Protein AF-A0A924R717-F1 (afdb_monomer)

Secondary structure (DSSP, 8-state):
------------TT--------HHHHHHHHHHHHHS--------EEES-SS-SSSEEE-SS------SSSPPSS----SS-SSEEEEEEEGGGTEEEEEEESSSTTSGGG--TT-EEEEES-EE-STT-EEEEES-EE-STT-B-

Mean predicted aligned error: 11.97 Å

pLDDT: mean 83.43, std 21.27, range [34.22, 98.94]

Radius of gyration: 29.4 Å; Cα contacts (8 Å, |Δi|>4): 250; chains: 1; bounding box: 60×49×78 Å

Foldseek 3Di:
DDDDDDDDDDDDPDDDDDDDPDPVVVVVVVVVVVVPPPPVDDCADEDVDPDAPDNYHYPDDDDDDDDPDAADPDFDWFPDFFWDADFGCRHNQSETEGGTAHTRLVIPQQTARCEYEYEYHETQRAHCEYTYYYNYYNNHHVYYD

Structure (mmCIF, N/CA/C/O backbone):
data_AF-A0A924R717-F1
#
_entry.id   AF-A0A924R717-F1
#
loop_
_atom_site.group_PDB
_atom_site.id
_atom_site.type_symbol
_atom_site.label_atom_id
_atom_site.label_alt_id
_atom_site.label_comp_id
_atom_site.label_asym_id
_atom_site.label_entity_id
_atom_site.label_seq_id
_atom_site.pdbx_PDB_ins_code
_atom_site.Cartn_x
_atom_site.Cartn_y
_atom_site.Cartn_z
_atom_site.occupancy
_atom_site.B_iso_or_equiv
_atom_site.auth_seq_id
_atom_site.auth_comp_id
_atom_site.auth_asym_id
_atom_site.auth_atom_id
_atom_site.pdbx_PDB_model_num
ATOM 1 N N . MET A 1 1 ? -33.805 37.484 49.102 1.00 39.94 1 MET A N 1
ATOM 2 C CA . MET A 1 1 ? -32.946 36.294 48.910 1.00 39.94 1 MET A CA 1
ATOM 3 C C . MET A 1 1 ? -33.531 35.157 49.729 1.00 39.94 1 MET A C 1
ATOM 5 O O . MET A 1 1 ? -33.502 35.246 50.947 1.00 39.94 1 MET A O 1
ATOM 9 N N . SER A 1 2 ? -34.145 34.152 49.100 1.00 36.56 2 SER A N 1
ATOM 10 C CA . SER A 1 2 ? -34.676 32.984 49.816 1.00 36.56 2 SER A CA 1
ATOM 11 C C . SER A 1 2 ? -33.638 31.865 49.819 1.00 36.56 2 SER A C 1
ATOM 13 O O . SER A 1 2 ? -33.328 31.302 48.769 1.00 36.56 2 SER A O 1
ATOM 15 N N . THR A 1 3 ? -33.090 31.555 50.988 1.00 34.22 3 THR A N 1
ATOM 16 C CA . THR A 1 3 ? -32.149 30.448 51.183 1.00 34.22 3 THR A CA 1
ATOM 17 C C . THR A 1 3 ? -32.914 29.122 51.214 1.00 34.22 3 THR A C 1
ATOM 19 O O . THR A 1 3 ? -33.894 28.992 51.944 1.00 34.22 3 THR A O 1
ATOM 22 N N . ILE A 1 4 ? -32.478 28.132 50.429 1.00 43.66 4 ILE A N 1
ATOM 23 C CA . ILE A 1 4 ? -33.041 26.773 50.440 1.00 43.66 4 ILE A CA 1
ATOM 24 C C . ILE A 1 4 ? -32.231 25.933 51.431 1.00 43.66 4 ILE A C 1
ATOM 26 O O . ILE A 1 4 ? -31.060 25.646 51.191 1.00 43.66 4 ILE A O 1
ATOM 30 N N . SER A 1 5 ? -32.843 25.533 52.546 1.00 41.06 5 SER A N 1
ATOM 31 C CA . SER A 1 5 ? -32.216 24.646 53.531 1.00 41.06 5 SER A CA 1
ATOM 32 C C . SER A 1 5 ? -32.565 23.185 53.245 1.00 41.06 5 SER A C 1
ATOM 34 O O . SER A 1 5 ? -33.727 22.788 53.319 1.00 41.06 5 SER A O 1
ATOM 36 N N . LEU A 1 6 ? -31.550 22.367 52.951 1.00 40.88 6 LEU A N 1
ATOM 37 C CA . LEU A 1 6 ? -31.683 20.911 52.881 1.00 40.88 6 LEU A CA 1
ATOM 38 C C . LEU A 1 6 ? -31.595 20.307 54.286 1.00 40.88 6 LEU A C 1
ATOM 40 O O . LEU A 1 6 ? -30.587 20.456 54.973 1.00 40.88 6 LEU A O 1
ATOM 44 N N . LYS A 1 7 ? -32.641 19.585 54.699 1.00 42.19 7 LYS A N 1
ATOM 45 C CA . LYS A 1 7 ? -32.650 18.806 55.941 1.00 42.19 7 LYS A CA 1
ATOM 46 C C . LYS A 1 7 ? -32.372 17.343 55.602 1.00 42.19 7 LYS A C 1
ATOM 48 O O . LYS A 1 7 ? -33.229 16.659 55.049 1.00 42.19 7 LYS A O 1
ATOM 53 N N . ILE A 1 8 ? -31.159 16.885 55.900 1.00 48.78 8 ILE A N 1
ATOM 54 C CA . ILE A 1 8 ? -30.743 15.490 55.725 1.00 48.78 8 ILE A CA 1
ATOM 55 C C . ILE A 1 8 ? -30.876 14.819 57.092 1.00 48.78 8 ILE A C 1
ATOM 57 O O . ILE A 1 8 ? -30.171 15.173 58.033 1.00 48.78 8 ILE A O 1
ATOM 61 N N . SER A 1 9 ? -31.805 13.876 57.219 1.00 50.00 9 SER A N 1
ATOM 62 C CA . SER A 1 9 ? -31.871 12.998 58.390 1.00 50.00 9 SER A CA 1
ATOM 63 C C . SER A 1 9 ? -30.934 11.808 58.175 1.00 50.00 9 SER A C 1
ATOM 65 O O . SER A 1 9 ? -30.894 11.274 57.062 1.00 50.00 9 SER A O 1
ATOM 67 N N . PRO A 1 10 ? -30.183 11.368 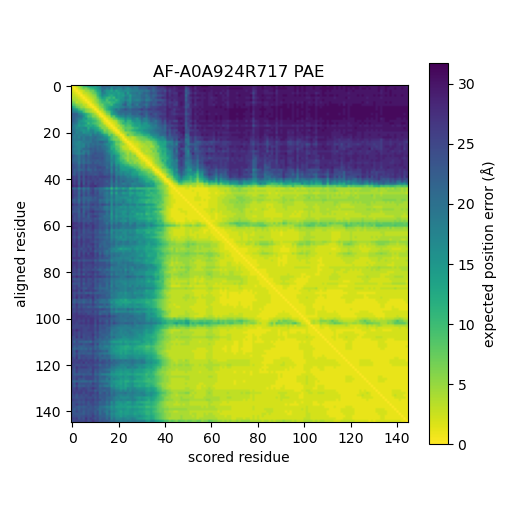59.197 1.00 51.72 10 PRO A N 1
ATOM 68 C CA . PRO A 1 10 ? -29.256 10.259 59.036 1.00 51.72 10 PRO A CA 1
ATOM 69 C C . PRO A 1 10 ? -30.058 8.974 58.833 1.00 51.72 10 PRO A C 1
ATOM 71 O O . PRO A 1 10 ? -30.890 8.627 59.672 1.00 51.72 10 PRO A O 1
ATOM 74 N N . MET A 1 11 ? -29.837 8.264 57.723 1.00 45.59 11 MET A N 1
ATOM 75 C CA . MET A 1 11 ? -30.462 6.958 57.534 1.00 45.59 11 MET A CA 1
ATOM 76 C C . MET A 1 11 ? -29.530 5.907 56.947 1.00 45.59 11 MET A C 1
ATOM 78 O O . MET A 1 11 ? -28.888 6.077 55.913 1.00 45.59 11 MET A O 1
ATOM 82 N N . ASN A 1 12 ? -29.545 4.800 57.682 1.00 44.84 12 ASN A N 1
ATOM 83 C CA . ASN A 1 12 ? -28.913 3.518 57.471 1.00 44.84 12 ASN A CA 1
ATOM 84 C C . ASN A 1 12 ? -29.247 2.952 56.079 1.00 44.84 12 ASN A C 1
ATOM 86 O O . ASN A 1 12 ? -30.382 3.034 55.598 1.00 44.84 12 ASN A O 1
ATOM 90 N N . VAL A 1 13 ? -28.226 2.399 55.434 1.00 48.12 13 VAL A N 1
ATOM 91 C CA . VAL A 1 13 ? -28.215 1.958 54.039 1.00 48.12 13 VAL A CA 1
ATOM 92 C C . VAL A 1 13 ? -29.248 0.848 53.842 1.00 48.12 13 VAL A C 1
ATOM 94 O O . VAL A 1 13 ? -28.955 -0.297 54.169 1.00 48.12 13 VAL A O 1
ATOM 97 N N . LYS A 1 14 ? -30.455 1.157 53.331 1.00 47.97 14 LYS A N 1
ATOM 98 C CA . LYS A 1 14 ? -31.276 0.164 52.594 1.00 47.97 14 LYS A CA 1
ATOM 99 C C . LYS A 1 14 ? -32.489 0.639 51.789 1.00 47.97 14 LYS A C 1
ATOM 101 O O . LYS A 1 14 ? -32.988 -0.173 51.020 1.00 47.97 14 LYS A O 1
ATOM 106 N N . LYS A 1 15 ? -32.963 1.889 51.841 1.00 46.03 15 LYS A N 1
ATOM 107 C CA . LYS A 1 15 ? -33.973 2.377 50.868 1.00 46.03 15 LYS A CA 1
ATOM 108 C C . LYS A 1 15 ? -33.808 3.868 50.583 1.00 46.03 15 LYS A C 1
ATOM 110 O O . LYS A 1 15 ? -34.133 4.697 51.425 1.00 46.03 15 LYS A O 1
ATOM 115 N N . PHE A 1 16 ? -33.362 4.197 49.372 1.00 41.81 16 PHE A N 1
ATOM 116 C CA . PHE A 1 16 ? -33.374 5.561 48.847 1.00 41.81 16 PHE A CA 1
ATOM 117 C C . PHE A 1 16 ? -34.760 5.822 48.233 1.00 41.81 16 PHE A C 1
ATOM 119 O O . PHE A 1 16 ? -35.065 5.342 47.145 1.00 41.81 16 PHE A O 1
ATOM 126 N N . LYS A 1 17 ? -35.656 6.504 48.959 1.00 46.66 17 LYS A N 1
ATOM 127 C CA . LYS A 1 17 ? -36.950 6.949 48.413 1.00 46.66 17 LYS A CA 1
ATOM 128 C C . LYS A 1 17 ? -36.809 8.384 47.911 1.00 46.66 17 LYS A C 1
ATOM 130 O O . LYS A 1 17 ? -36.802 9.316 48.708 1.00 46.66 17 LYS A O 1
ATOM 135 N N . ILE A 1 18 ? -36.735 8.560 46.593 1.00 48.72 18 ILE A N 1
ATOM 136 C CA . ILE A 1 18 ? -36.840 9.877 45.955 1.00 48.72 18 ILE A CA 1
ATOM 137 C C . ILE A 1 18 ? -38.325 10.238 45.903 1.00 48.72 18 ILE A C 1
ATOM 139 O O . ILE A 1 18 ? -39.104 9.612 45.187 1.00 48.72 18 ILE A O 1
ATOM 143 N N . LYS A 1 19 ? -38.741 11.225 46.699 1.00 48.16 19 LYS A N 1
ATOM 144 C CA . LYS A 1 19 ? -40.083 11.807 46.604 1.00 48.16 19 LYS A CA 1
ATOM 145 C C . LYS A 1 19 ? -40.068 12.807 45.447 1.00 48.16 19 LYS A C 1
ATOM 147 O O . LYS A 1 19 ? -39.340 13.792 45.500 1.00 48.16 19 LYS A O 1
ATOM 152 N N . ILE A 1 20 ? -40.833 12.531 44.394 1.00 51.62 20 ILE A N 1
ATOM 153 C CA . ILE A 1 20 ? -40.967 13.410 43.226 1.00 51.62 20 ILE A CA 1
ATOM 154 C C . ILE A 1 20 ? -41.918 14.546 43.608 1.00 51.62 20 ILE A C 1
ATOM 156 O O . ILE A 1 20 ? -43.083 14.295 43.904 1.00 51.62 20 ILE A O 1
ATOM 160 N N . ILE A 1 21 ? -41.418 15.784 43.639 1.00 58.50 21 ILE A N 1
ATOM 161 C CA . ILE A 1 21 ? -42.194 16.962 44.074 1.00 58.50 21 ILE A CA 1
ATOM 162 C C . ILE A 1 21 ? -42.643 17.805 42.862 1.00 58.50 21 ILE A C 1
ATOM 164 O O . ILE A 1 21 ? -43.524 18.647 42.994 1.00 58.50 21 ILE A O 1
ATOM 168 N N . ASN A 1 22 ? -42.083 17.583 41.660 1.00 53.28 22 ASN A N 1
ATOM 169 C CA . ASN A 1 22 ? -42.423 18.382 40.478 1.00 53.28 22 ASN A CA 1
ATOM 170 C C . ASN A 1 22 ? -42.109 17.662 39.145 1.00 53.28 22 ASN A C 1
ATOM 172 O O . ASN A 1 22 ? -40.958 17.314 38.880 1.00 53.28 22 ASN A O 1
ATOM 176 N N . MET A 1 23 ? -43.114 17.480 38.278 1.00 56.88 23 MET A N 1
ATOM 177 C CA . MET A 1 23 ? -42.963 16.857 36.947 1.00 56.88 23 MET A CA 1
ATOM 178 C C . MET A 1 23 ? -42.124 17.695 35.965 1.00 56.88 23 MET A C 1
ATOM 180 O O . MET A 1 23 ? -41.529 17.132 35.044 1.00 56.88 23 MET A O 1
ATOM 184 N N . ASN A 1 24 ? -42.008 19.012 36.171 1.00 57.50 24 ASN A N 1
ATOM 185 C CA . ASN A 1 24 ? -41.157 19.871 35.338 1.00 57.50 24 ASN A CA 1
ATOM 186 C C . ASN A 1 24 ? -39.663 19.645 35.602 1.00 57.50 24 ASN A C 1
ATOM 188 O O . ASN A 1 24 ? -38.850 19.798 34.692 1.00 57.50 24 ASN A O 1
ATOM 192 N N . LEU A 1 25 ? -39.308 19.197 36.810 1.00 56.62 25 LEU A N 1
ATOM 193 C CA . LEU A 1 25 ? -37.929 18.884 37.175 1.00 56.62 25 LEU A CA 1
ATOM 194 C C . LEU A 1 25 ? -37.449 17.590 36.499 1.00 56.62 25 LEU A C 1
ATOM 196 O O . LEU A 1 25 ? -36.297 17.507 36.101 1.00 56.62 25 LEU A O 1
ATOM 200 N N . ILE A 1 26 ? -38.340 16.612 36.284 1.00 57.81 26 ILE A N 1
ATOM 201 C CA . ILE A 1 26 ? -38.024 15.380 35.538 1.00 57.81 26 ILE A CA 1
ATOM 202 C C . ILE A 1 26 ? -37.775 15.700 34.064 1.00 57.81 26 ILE A C 1
ATOM 204 O O . ILE A 1 26 ? -36.790 15.233 33.507 1.00 57.81 26 ILE A O 1
ATOM 208 N N . LYS A 1 27 ? -38.605 16.550 33.444 1.00 54.62 27 LYS A N 1
ATOM 209 C CA . LYS A 1 27 ? -38.380 16.986 32.057 1.00 54.62 27 LYS A CA 1
ATOM 210 C C . LYS A 1 27 ? -37.074 17.770 31.911 1.00 54.62 27 LYS A C 1
ATOM 212 O O . LYS A 1 27 ? -36.350 17.535 30.951 1.00 54.62 27 LYS A O 1
ATOM 217 N N . GLN A 1 28 ? -36.738 18.633 32.874 1.00 57.78 28 GLN A N 1
ATOM 218 C CA . GLN A 1 28 ? -35.450 19.335 32.899 1.00 57.78 28 GLN A CA 1
ATOM 219 C C . GLN A 1 28 ? -34.268 18.387 33.143 1.00 57.78 28 GLN A C 1
ATOM 221 O O . GLN A 1 28 ? -33.271 18.503 32.443 1.00 57.78 28 GLN A O 1
ATOM 226 N N . CYS A 1 29 ? -34.371 17.414 34.054 1.00 51.19 29 CYS A N 1
ATOM 227 C CA . CYS A 1 29 ? -33.316 16.425 34.295 1.00 51.19 29 CYS A CA 1
ATOM 228 C C . CYS A 1 29 ? -33.118 15.470 33.111 1.00 51.19 29 CYS A C 1
ATOM 230 O O . CYS A 1 29 ? -31.978 15.180 32.773 1.00 51.19 29 CYS A O 1
ATOM 232 N N . SER A 1 30 ? -34.186 15.010 32.450 1.00 58.38 30 SER A N 1
ATOM 233 C CA . SER A 1 30 ? -34.096 14.168 31.248 1.00 58.38 30 SER A CA 1
ATOM 234 C C . SER A 1 30 ? -33.518 14.933 30.054 1.00 58.38 30 SER A C 1
ATOM 236 O O . SER A 1 30 ? -32.699 14.384 29.325 1.00 58.38 30 SER A O 1
ATOM 238 N N . LEU A 1 31 ? -33.879 16.211 29.887 1.00 50.53 31 LEU A N 1
ATOM 239 C CA . LEU A 1 31 ? -33.324 17.080 28.847 1.00 50.53 31 LEU A CA 1
ATOM 240 C C . LEU A 1 31 ? -31.849 17.433 29.121 1.00 50.53 31 LEU A C 1
ATOM 242 O O . LEU A 1 31 ? -31.048 17.483 28.193 1.00 50.53 31 LEU A O 1
ATOM 246 N N . LEU A 1 32 ? -31.469 17.597 30.392 1.00 52.75 32 LEU A N 1
ATOM 247 C CA . LEU A 1 32 ? -30.085 17.826 30.820 1.00 52.75 32 LEU A CA 1
ATOM 248 C C . LEU A 1 32 ? -29.213 16.563 30.677 1.00 52.75 32 LEU A C 1
ATOM 250 O O . LEU A 1 32 ? -28.046 16.680 30.318 1.00 52.75 32 LEU A O 1
ATOM 254 N N . LEU A 1 33 ? -29.777 15.363 30.884 1.00 53.31 33 LEU A N 1
ATOM 255 C CA . LEU A 1 33 ? -29.088 14.080 30.674 1.00 53.31 33 LEU A CA 1
ATOM 256 C C . LEU A 1 33 ? -28.816 13.805 29.183 1.00 53.31 33 LEU A C 1
ATOM 258 O O . LEU A 1 33 ? -27.760 13.283 28.845 1.00 53.31 33 LEU A O 1
ATOM 262 N N . LEU A 1 34 ? -29.738 14.209 28.299 1.00 53.19 34 LEU A N 1
ATOM 263 C CA . LEU A 1 34 ? -29.588 14.134 26.837 1.00 53.19 34 LEU A CA 1
ATOM 264 C C . LEU A 1 34 ? -28.526 15.107 26.288 1.00 53.19 34 LEU A C 1
ATOM 266 O O . LEU A 1 34 ? -27.914 14.818 25.264 1.00 53.19 34 LEU A O 1
ATOM 270 N N . PHE A 1 35 ? -28.270 16.229 26.973 1.00 51.22 35 PHE A N 1
ATOM 271 C CA . PHE A 1 35 ? -27.223 17.195 26.605 1.00 51.22 35 PHE A CA 1
ATOM 272 C C . PHE A 1 35 ? -25.829 16.847 27.164 1.00 51.22 35 PHE A C 1
ATOM 274 O O . PHE A 1 35 ? -24.830 17.327 26.630 1.00 51.22 35 PHE A O 1
ATOM 281 N N . PHE A 1 36 ? -25.732 16.014 28.209 1.00 50.97 36 PHE A N 1
ATOM 282 C CA . PHE A 1 36 ? -24.463 15.719 28.896 1.00 50.97 36 PHE A CA 1
ATOM 283 C C . PHE A 1 36 ? -23.664 14.538 28.328 1.00 50.97 36 PHE A C 1
ATOM 285 O O . PHE A 1 36 ? -22.552 14.278 28.785 1.00 50.97 36 PHE A O 1
ATOM 292 N N . THR A 1 37 ? -24.177 13.832 27.321 1.00 52.22 37 THR A N 1
ATOM 293 C CA . THR A 1 37 ? -23.468 12.702 26.702 1.00 52.22 37 THR A CA 1
ATOM 294 C C . THR A 1 37 ? -23.275 12.893 25.205 1.00 52.22 37 THR A C 1
ATOM 296 O O . THR A 1 37 ? -23.523 11.983 24.421 1.00 52.22 37 THR A O 1
ATOM 299 N N . VAL A 1 38 ? -22.783 14.057 24.784 1.00 56.16 38 VAL A N 1
ATOM 300 C CA . VAL A 1 38 ? -22.069 14.137 23.502 1.00 56.16 38 VAL A CA 1
ATOM 301 C C . VAL A 1 38 ? -20.605 13.828 23.795 1.00 56.16 38 VAL A C 1
ATOM 303 O O . VAL A 1 38 ? -19.745 14.705 23.815 1.00 56.16 38 VAL A O 1
ATOM 306 N N . VAL A 1 39 ? -20.314 12.561 24.102 1.00 59.56 39 VAL A N 1
ATOM 307 C CA . VAL A 1 39 ? -18.928 12.097 24.034 1.00 59.56 39 VAL A CA 1
ATOM 308 C C . VAL A 1 39 ? -18.548 12.220 22.566 1.00 59.56 39 VAL A C 1
ATOM 310 O O . VAL A 1 39 ? -19.181 11.603 21.710 1.00 59.56 39 VAL A O 1
ATOM 313 N N . SER A 1 40 ? -17.550 13.051 22.268 1.00 61.38 40 SER A N 1
ATOM 314 C CA . SER A 1 40 ? -16.917 13.092 20.951 1.00 61.38 40 SER A CA 1
ATOM 315 C C . SER A 1 40 ? -16.215 11.754 20.728 1.00 61.38 40 SER A C 1
ATOM 317 O O . SER A 1 40 ? -15.022 11.591 20.984 1.00 61.38 40 SER A O 1
ATOM 319 N N . ALA A 1 41 ? -16.987 10.742 20.342 1.00 63.00 41 ALA A N 1
ATOM 320 C CA . ALA A 1 41 ? -16.451 9.484 19.886 1.00 63.00 41 ALA A CA 1
ATOM 321 C C . ALA A 1 41 ? -15.799 9.780 18.536 1.00 63.00 41 ALA A C 1
ATOM 323 O O . ALA A 1 41 ? -16.479 10.074 17.551 1.00 63.00 41 ALA A O 1
ATOM 324 N N . LYS A 1 42 ? -14.463 9.746 18.479 1.00 70.69 42 LYS A N 1
ATOM 325 C CA . LYS A 1 42 ? -13.787 9.651 17.184 1.00 70.69 42 LYS A CA 1
ATOM 326 C C . LYS A 1 42 ? -14.375 8.428 16.480 1.00 70.69 42 LYS A C 1
ATOM 328 O O . LYS A 1 42 ? -14.466 7.371 17.096 1.00 70.69 42 LYS A O 1
ATOM 333 N N . ALA A 1 43 ? -14.773 8.559 15.216 1.00 82.31 43 ALA A N 1
ATOM 334 C CA . ALA A 1 43 ? -15.196 7.401 14.437 1.00 82.31 43 ALA A CA 1
ATOM 335 C C . ALA A 1 43 ? -14.031 6.393 14.391 1.00 82.31 43 ALA A C 1
ATOM 337 O O . ALA A 1 43 ? -12.976 6.674 13.815 1.00 82.31 43 ALA A O 1
ATOM 338 N N . GLN A 1 44 ? -14.201 5.259 15.068 1.00 92.44 44 GLN A N 1
ATOM 339 C CA . GLN A 1 44 ? -13.248 4.156 15.125 1.00 92.44 44 GLN A CA 1
ATOM 340 C C . GLN A 1 44 ? -13.982 2.864 14.773 1.00 92.44 44 GLN A C 1
ATOM 342 O O . GLN A 1 44 ? -15.132 2.669 15.158 1.00 92.44 44 GLN A O 1
ATOM 347 N N . VAL A 1 45 ? -13.302 1.982 14.050 1.00 94.19 45 VAL A N 1
ATOM 348 C CA . VAL A 1 45 ? -13.785 0.660 13.662 1.00 94.19 45 VAL A CA 1
ATOM 349 C C . VAL A 1 45 ? -12.930 -0.375 14.382 1.00 94.19 45 VAL A C 1
ATOM 351 O O . VAL A 1 45 ? -11.741 -0.523 14.095 1.00 94.19 45 VAL A O 1
ATOM 354 N N . GLY A 1 46 ? -13.538 -1.066 15.342 1.00 94.69 46 GLY A N 1
ATOM 355 C CA . GLY A 1 46 ? -12.995 -2.281 15.939 1.00 94.69 46 GLY A CA 1
ATOM 356 C C . GLY A 1 46 ? -13.580 -3.505 15.248 1.00 94.69 46 GLY A C 1
ATOM 357 O O . GLY A 1 46 ? -14.798 -3.606 15.128 1.00 94.69 46 GLY A O 1
ATOM 358 N N . ILE A 1 47 ? -12.735 -4.434 14.809 1.00 96.00 47 ILE A N 1
ATOM 359 C CA . ILE A 1 47 ? -13.150 -5.762 14.343 1.00 96.00 47 ILE A CA 1
ATOM 360 C C . ILE A 1 47 ? -12.575 -6.771 15.337 1.00 96.00 47 ILE A C 1
ATOM 362 O O . ILE A 1 47 ? -11.360 -6.859 15.500 1.00 96.00 47 ILE A O 1
ATOM 366 N N . GLY A 1 48 ? -13.456 -7.464 16.059 1.00 95.81 48 GLY A N 1
ATOM 367 C CA . GLY A 1 48 ? -13.077 -8.349 17.167 1.00 95.81 48 GLY A CA 1
ATOM 368 C C . GLY A 1 48 ? -12.882 -7.649 18.521 1.00 95.81 48 GLY A C 1
ATOM 369 O O . GLY A 1 48 ? -12.654 -8.326 19.511 1.00 95.81 48 GLY A O 1
ATOM 370 N N . THR A 1 49 ? -13.012 -6.317 18.612 1.00 95.56 49 THR A N 1
ATOM 371 C CA . THR A 1 49 ? -12.840 -5.553 19.867 1.00 95.56 49 THR A CA 1
ATOM 372 C C . THR A 1 49 ? -13.822 -4.386 19.995 1.00 95.56 49 THR A C 1
ATOM 374 O O . THR A 1 49 ? -14.198 -3.771 18.998 1.00 95.56 49 THR A O 1
ATOM 377 N N . THR A 1 50 ? -14.207 -4.046 21.230 1.00 93.69 50 THR A N 1
ATOM 378 C CA . THR A 1 50 ? -15.020 -2.862 21.571 1.00 93.69 50 THR A CA 1
ATOM 379 C C . THR A 1 50 ? -14.186 -1.666 22.036 1.00 93.69 50 THR A C 1
ATOM 381 O O . THR A 1 50 ? -14.730 -0.579 22.224 1.00 93.69 50 THR A O 1
ATOM 384 N N . THR A 1 51 ? -12.868 -1.829 22.184 1.00 93.56 51 THR A N 1
ATOM 385 C CA . THR A 1 51 ? -11.925 -0.781 22.613 1.00 93.56 51 THR A CA 1
ATOM 386 C C . THR A 1 51 ? 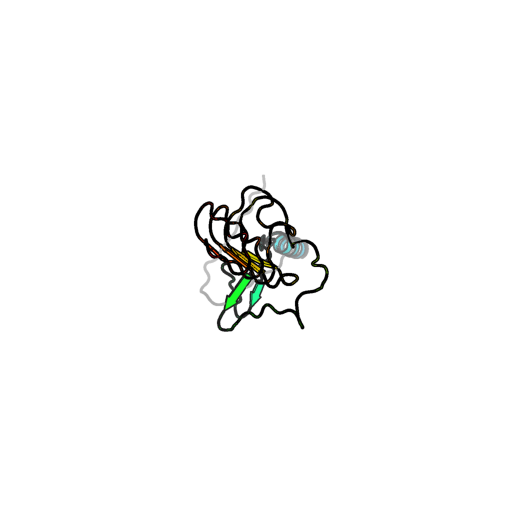-10.811 -0.567 21.572 1.00 93.56 51 THR A C 1
ATOM 388 O O . THR A 1 51 ? -9.653 -0.932 21.790 1.00 93.56 51 THR A O 1
ATOM 391 N N . PRO A 1 52 ? -11.111 0.018 20.393 1.00 95.75 52 PRO A N 1
ATOM 392 C CA . PRO A 1 52 ? -10.115 0.226 19.342 1.00 95.75 52 PRO A CA 1
ATOM 393 C C . PRO A 1 52 ? -8.990 1.181 19.775 1.00 95.75 52 PRO A C 1
ATOM 395 O O . PRO A 1 52 ? -9.255 2.294 20.228 1.00 95.75 52 PRO A O 1
ATOM 398 N N . LEU A 1 53 ? -7.727 0.795 19.558 1.00 94.88 53 LEU A N 1
ATOM 399 C CA . LEU A 1 53 ? -6.552 1.632 19.866 1.00 94.88 53 LEU A CA 1
ATOM 400 C C . LEU A 1 53 ? -6.169 2.588 18.720 1.00 94.88 53 LEU A C 1
ATOM 402 O O . LEU A 1 53 ? -5.354 3.490 18.892 1.00 94.88 53 LEU A O 1
ATOM 406 N N . ALA A 1 54 ? -6.767 2.405 17.544 1.00 94.38 54 ALA A N 1
ATOM 407 C CA . ALA A 1 54 ? -6.578 3.231 16.356 1.00 94.38 54 ALA A CA 1
ATOM 408 C C . ALA A 1 54 ? -7.923 3.441 15.642 1.00 94.38 54 ALA A C 1
ATOM 410 O O . ALA A 1 54 ? -8.960 2.951 16.095 1.00 94.38 54 ALA A O 1
ATOM 411 N N . ARG A 1 55 ? -7.935 4.189 14.528 1.00 93.62 55 ARG A N 1
ATOM 412 C CA . ARG A 1 55 ? -9.161 4.363 13.721 1.00 93.62 55 ARG A CA 1
ATOM 413 C C . ARG A 1 55 ? -9.667 3.047 13.137 1.00 93.62 55 ARG A C 1
ATOM 415 O O . ARG A 1 55 ? -10.871 2.873 13.039 1.00 93.62 55 ARG A O 1
ATOM 422 N N . LEU A 1 56 ? -8.760 2.142 12.791 1.00 94.69 56 LEU A N 1
ATOM 423 C CA . LEU A 1 56 ? -9.055 0.757 12.452 1.00 94.69 56 LEU A CA 1
ATOM 424 C C . LEU A 1 56 ? -8.222 -0.122 13.385 1.00 94.69 56 LEU A C 1
ATOM 426 O O . LEU A 1 56 ? -7.003 0.031 13.422 1.00 94.69 56 LEU A O 1
ATOM 430 N N . HIS A 1 57 ? -8.866 -1.003 14.145 1.00 96.06 57 HIS A N 1
ATOM 431 C CA . HIS A 1 57 ? -8.203 -1.986 15.001 1.00 96.06 57 HIS A CA 1
ATOM 432 C C . HIS A 1 57 ? -8.840 -3.354 14.758 1.00 96.06 57 HIS A C 1
ATOM 434 O O . HIS A 1 57 ? -10.030 -3.529 15.008 1.00 96.06 57 HIS A O 1
ATOM 440 N N . VAL A 1 58 ? -8.060 -4.307 14.253 1.00 96.88 58 VAL A N 1
ATOM 441 C CA . VAL A 1 58 ? -8.492 -5.691 14.020 1.00 96.88 58 VAL A CA 1
ATOM 442 C C . VAL A 1 58 ? -7.687 -6.585 14.951 1.00 96.88 58 VAL A C 1
ATOM 444 O O . VAL A 1 58 ? -6.463 -6.463 14.971 1.00 96.88 58 VAL A O 1
ATOM 447 N N . ILE A 1 59 ? -8.355 -7.442 15.723 1.00 96.94 59 ILE A N 1
ATOM 448 C CA . ILE A 1 59 ? -7.697 -8.413 16.607 1.00 96.94 59 ILE A CA 1
ATOM 449 C C . ILE A 1 59 ? -8.122 -9.842 16.269 1.00 96.94 59 ILE A C 1
ATOM 451 O O . ILE A 1 59 ? -9.179 -10.054 15.676 1.00 96.94 59 ILE A O 1
ATOM 455 N N . ASP A 1 60 ? -7.279 -10.801 16.649 1.00 93.88 60 ASP A N 1
ATOM 456 C CA . ASP A 1 60 ? -7.555 -12.243 16.644 1.00 93.88 60 ASP A CA 1
ATOM 457 C C . ASP A 1 60 ? -8.032 -12.830 15.297 1.00 93.88 60 ASP A C 1
ATOM 459 O O . ASP A 1 60 ? -8.731 -13.842 15.251 1.00 93.88 60 ASP A O 1
ATOM 463 N N . SER A 1 61 ? -7.641 -12.214 14.173 1.00 94.44 61 SER A N 1
ATOM 464 C CA . SER A 1 61 ? -7.856 -12.741 12.818 1.00 94.44 61 SER A CA 1
ATOM 465 C C . SER A 1 61 ? -6.951 -12.063 11.775 1.00 94.44 61 SER A C 1
ATOM 467 O O . SER A 1 61 ? -6.185 -11.152 12.090 1.00 94.44 61 SER A O 1
ATOM 469 N N . SER A 1 62 ? -7.027 -12.506 10.517 1.00 94.94 62 SER A N 1
ATOM 470 C CA . SER A 1 62 ? -6.313 -11.910 9.377 1.00 94.94 62 SER A CA 1
ATOM 471 C C . SER A 1 62 ? -7.130 -10.805 8.695 1.00 94.94 62 SER A C 1
ATOM 473 O O . SER A 1 62 ? -8.358 -10.833 8.695 1.00 94.94 62 SER A O 1
ATOM 475 N N . VAL A 1 63 ? -6.446 -9.856 8.046 1.00 95.75 63 VAL A N 1
ATOM 476 C CA . VAL A 1 63 ? -7.068 -8.864 7.153 1.00 95.75 63 VAL A CA 1
ATOM 477 C C . VAL A 1 63 ? -6.700 -9.199 5.710 1.00 95.75 63 VAL A C 1
ATOM 479 O O . VAL A 1 63 ? -5.517 -9.277 5.384 1.00 95.75 63 VAL A O 1
ATOM 482 N N . LEU A 1 64 ? -7.703 -9.382 4.848 1.00 95.50 64 LEU A N 1
ATOM 483 C CA . LEU A 1 64 ? -7.513 -9.647 3.421 1.00 95.50 64 LEU A CA 1
ATOM 484 C C . LEU A 1 64 ? -7.803 -8.388 2.595 1.00 95.50 64 LEU A C 1
ATOM 486 O O . LEU A 1 64 ? -8.921 -7.877 2.606 1.00 95.50 64 LEU A O 1
ATOM 490 N N . PHE A 1 65 ? -6.813 -7.941 1.824 1.00 95.19 65 PHE A N 1
ATOM 491 C CA . PHE A 1 65 ? -6.981 -6.960 0.752 1.00 95.19 65 PHE A CA 1
ATOM 492 C C . PHE A 1 65 ? -6.845 -7.699 -0.578 1.00 95.19 65 PHE A C 1
ATOM 494 O O . PHE A 1 65 ? -5.815 -8.322 -0.822 1.00 95.19 65 PHE A O 1
ATOM 501 N N . SER A 1 66 ? -7.879 -7.680 -1.421 1.00 96.50 66 SER A N 1
ATOM 502 C CA . SER A 1 66 ? -7.894 -8.471 -2.657 1.00 96.50 66 SER A CA 1
ATOM 503 C C . SER A 1 66 ? -8.486 -7.703 -3.834 1.00 96.50 66 SER A C 1
ATOM 505 O O . SER A 1 66 ? -9.297 -6.794 -3.660 1.00 96.50 66 SER A O 1
ATOM 507 N N . ALA A 1 67 ? -8.044 -8.088 -5.028 1.00 96.56 67 ALA A N 1
ATOM 508 C CA . ALA A 1 67 ? -8.629 -7.744 -6.314 1.00 96.56 67 ALA A CA 1
ATOM 509 C C . ALA A 1 67 ? -8.708 -9.033 -7.142 1.00 96.56 67 ALA A C 1
ATOM 511 O O . ALA A 1 67 ? -7.898 -9.943 -6.957 1.00 96.56 67 ALA A O 1
ATOM 512 N N . THR A 1 68 ? -9.713 -9.147 -8.003 1.00 95.81 68 THR A N 1
ATOM 513 C CA . THR A 1 68 ? -9.933 -10.342 -8.825 1.00 95.81 68 THR A CA 1
ATOM 514 C C . THR A 1 68 ? -9.173 -10.241 -10.144 1.00 95.81 68 THR A C 1
ATOM 516 O O . THR A 1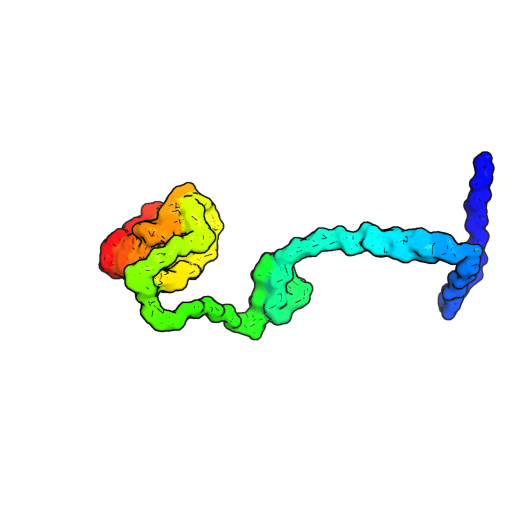 68 ? -9.334 -9.246 -10.845 1.00 95.81 68 THR A O 1
ATOM 519 N N . GLY A 1 69 ? -8.453 -11.295 -10.532 1.00 95.94 69 GLY A N 1
ATOM 520 C CA . GLY A 1 69 ? -7.755 -11.357 -11.821 1.00 95.94 69 GLY A CA 1
ATOM 521 C C . GLY A 1 69 ? -6.397 -10.648 -11.838 1.00 95.94 69 GLY A C 1
ATOM 522 O O . GLY A 1 69 ? -5.824 -10.359 -10.789 1.00 95.94 69 GLY A O 1
ATOM 523 N N . ASP A 1 70 ? -5.877 -10.438 -13.048 1.00 96.69 70 ASP A N 1
ATOM 524 C CA . ASP A 1 70 ? -4.652 -9.670 -13.313 1.00 96.69 70 ASP A CA 1
ATOM 525 C C . ASP A 1 70 ? -4.932 -8.154 -13.210 1.00 96.69 70 ASP A C 1
ATOM 527 O O . ASP A 1 70 ? -6.089 -7.721 -13.170 1.00 96.69 70 ASP A O 1
ATOM 531 N N . ILE A 1 71 ? -3.881 -7.336 -13.178 1.00 97.69 71 ILE A N 1
ATOM 532 C CA . ILE A 1 71 ? -3.995 -5.878 -13.218 1.00 97.69 71 ILE A CA 1
ATOM 533 C C . ILE A 1 71 ? -4.712 -5.415 -14.504 1.00 97.69 71 ILE A C 1
ATOM 535 O O . ILE A 1 71 ? -4.536 -6.012 -15.571 1.00 97.69 71 ILE A O 1
ATOM 539 N N . PRO A 1 72 ? -5.528 -4.346 -14.450 1.00 97.19 72 PRO A N 1
ATOM 540 C CA . PRO A 1 72 ? -6.181 -3.806 -15.636 1.00 97.19 72 PRO A CA 1
ATOM 541 C C . PRO A 1 72 ? -5.160 -3.257 -16.642 1.00 97.19 72 PRO A C 1
ATOM 543 O O . PRO A 1 72 ? -4.144 -2.678 -16.263 1.00 97.19 72 PRO A O 1
ATOM 546 N N . ALA A 1 73 ? -5.481 -3.338 -17.939 1.00 94.94 73 ALA A N 1
ATOM 547 C CA . ALA A 1 73 ? -4.657 -2.752 -19.007 1.00 94.94 73 ALA A CA 1
ATOM 548 C C . ALA A 1 73 ? -4.421 -1.241 -18.813 1.00 94.94 73 ALA A C 1
ATOM 550 O O . ALA A 1 73 ? -3.358 -0.718 -19.145 1.00 94.94 73 ALA A O 1
ATOM 551 N N . THR A 1 74 ? -5.409 -0.554 -18.233 1.00 96.38 74 THR A N 1
ATOM 552 C CA . THR A 1 74 ? -5.319 0.855 -17.852 1.00 96.38 74 THR A CA 1
ATOM 553 C C . THR A 1 74 ? -5.623 0.990 -16.368 1.00 96.38 74 THR A C 1
ATOM 555 O O . THR A 1 74 ? -6.778 0.911 -15.961 1.00 96.38 74 THR A O 1
ATOM 558 N N . ALA A 1 75 ? -4.592 1.234 -15.561 1.00 97.62 75 ALA A N 1
ATOM 559 C CA . ALA A 1 75 ? -4.765 1.506 -14.137 1.00 97.62 75 ALA A CA 1
ATOM 560 C C . ALA A 1 75 ? -5.470 2.855 -13.897 1.00 97.62 75 ALA A C 1
ATOM 562 O O . ALA A 1 75 ? -5.104 3.860 -14.521 1.00 97.62 75 ALA A O 1
ATOM 563 N N . GLY A 1 76 ? -6.427 2.893 -12.967 1.00 97.25 76 GLY A N 1
ATOM 564 C CA . GLY A 1 76 ? -7.037 4.116 -12.442 1.00 97.25 76 GLY A CA 1
ATOM 565 C C . GLY A 1 76 ? -6.068 4.918 -11.573 1.00 97.25 76 GLY A C 1
ATOM 566 O O . GLY A 1 76 ? -4.924 4.523 -11.394 1.00 97.25 76 GLY A O 1
ATOM 567 N N . ASN A 1 77 ? -6.477 6.064 -11.034 1.00 97.19 77 ASN A N 1
ATOM 568 C CA . ASN A 1 77 ? -5.602 6.861 -10.164 1.00 97.19 77 ASN A CA 1
ATOM 569 C C . ASN A 1 77 ? -5.370 6.184 -8.804 1.00 97.19 77 ASN A C 1
ATOM 571 O O . ASN A 1 77 ? -6.168 5.364 -8.351 1.00 97.19 77 ASN A O 1
ATOM 575 N N . THR A 1 78 ? -4.286 6.557 -8.124 1.00 96.31 78 THR A N 1
ATOM 576 C CA . THR A 1 78 ? -4.063 6.148 -6.735 1.00 96.31 78 THR A CA 1
ATOM 577 C C . THR A 1 78 ? -5.130 6.751 -5.809 1.00 96.31 78 THR A C 1
ATOM 579 O O . THR A 1 78 ? -5.630 7.843 -6.085 1.00 96.31 78 THR A O 1
ATOM 582 N N . PRO A 1 79 ? -5.470 6.096 -4.677 1.00 94.12 79 PRO A N 1
ATOM 583 C CA . PRO A 1 79 ? -6.433 6.628 -3.704 1.00 94.12 79 PRO A CA 1
ATOM 584 C C . PRO A 1 79 ? -6.107 8.030 -3.162 1.00 94.12 79 PRO A C 1
ATOM 586 O O . PRO A 1 79 ? -6.997 8.742 -2.703 1.00 94.12 79 PRO A O 1
ATOM 589 N N . ILE A 1 80 ? -4.829 8.412 -3.177 1.00 95.88 80 ILE A N 1
ATOM 590 C CA . ILE A 1 80 ? -4.335 9.746 -2.835 1.00 95.88 80 ILE A CA 1
ATOM 591 C C . ILE A 1 80 ? -3.106 10.055 -3.699 1.00 95.88 80 ILE A C 1
ATOM 593 O O . ILE A 1 80 ? -2.316 9.150 -3.987 1.00 95.88 80 ILE A O 1
ATOM 597 N N . SER A 1 81 ? -2.944 11.322 -4.080 1.00 95.31 81 SER A N 1
ATOM 598 C CA . SER A 1 81 ? -1.791 11.828 -4.835 1.00 95.31 81 SER A CA 1
ATOM 599 C C . SER A 1 81 ? -1.014 12.883 -4.043 1.00 95.31 81 SER A C 1
ATOM 601 O O . SER A 1 81 ? -1.521 13.437 -3.064 1.00 95.31 81 SER A O 1
ATOM 603 N N . GLY A 1 82 ? 0.216 13.169 -4.469 1.00 96.44 82 GLY A N 1
ATOM 604 C CA . GLY A 1 82 ? 1.091 14.170 -3.858 1.00 96.44 82 GLY A CA 1
ATOM 605 C C . GLY A 1 82 ? 1.778 13.699 -2.573 1.00 96.44 82 GLY A C 1
ATOM 606 O O . GLY A 1 82 ? 1.822 12.505 -2.266 1.00 96.44 82 GLY A O 1
ATOM 607 N N . GLY A 1 83 ? 2.343 14.645 -1.817 1.00 96.25 83 GLY A N 1
ATOM 608 C CA . GLY A 1 83 ? 3.182 14.378 -0.644 1.00 96.25 83 GLY A CA 1
ATOM 609 C C . GLY A 1 83 ? 2.420 13.876 0.586 1.00 96.25 83 GLY A C 1
ATOM 610 O O . GLY A 1 83 ? 1.220 14.104 0.744 1.00 96.25 83 GLY A O 1
ATOM 611 N N . GLY A 1 84 ? 3.106 13.169 1.484 1.00 97.25 84 GLY A N 1
ATOM 612 C CA . GLY A 1 84 ? 2.549 12.736 2.764 1.00 97.25 84 GLY A CA 1
ATOM 613 C C . GLY A 1 84 ? 2.917 11.319 3.185 1.00 97.25 84 GLY A C 1
ATOM 614 O O . GLY A 1 84 ? 3.540 10.551 2.456 1.00 97.25 84 GLY A O 1
ATOM 615 N N . ARG A 1 85 ? 2.502 10.977 4.410 1.00 97.38 85 ARG A N 1
ATOM 616 C CA . ARG A 1 85 ? 2.665 9.636 4.981 1.00 97.38 85 ARG A CA 1
ATOM 617 C C . ARG A 1 85 ? 1.495 8.761 4.564 1.00 97.38 85 ARG A C 1
ATOM 619 O O . ARG A 1 85 ? 0.351 9.198 4.702 1.00 97.38 85 ARG A O 1
ATOM 626 N N . ARG A 1 86 ? 1.750 7.536 4.115 1.00 96.44 86 ARG A N 1
ATOM 627 C CA . ARG A 1 86 ? 0.689 6.566 3.819 1.00 96.44 86 ARG A CA 1
ATOM 628 C C . ARG A 1 86 ? 1.179 5.124 3.856 1.00 96.44 86 ARG A C 1
ATOM 630 O O . ARG A 1 86 ? 2.343 4.844 3.593 1.00 96.44 86 ARG A O 1
ATOM 637 N N . MET A 1 87 ? 0.242 4.235 4.161 1.00 97.00 87 MET A N 1
ATOM 638 C CA . MET A 1 87 ? 0.254 2.831 3.764 1.00 97.00 87 MET A CA 1
ATOM 639 C C . MET A 1 87 ? -0.814 2.694 2.680 1.00 97.00 87 MET A C 1
ATOM 641 O O . MET A 1 87 ? -1.939 3.151 2.880 1.00 97.00 87 MET A O 1
ATOM 645 N N . MET A 1 88 ? -0.469 2.121 1.533 1.00 96.25 88 MET A N 1
ATOM 646 C CA . MET A 1 88 ? -1.356 2.026 0.380 1.00 96.25 88 MET A CA 1
ATOM 647 C C . MET A 1 88 ? -1.090 0.727 -0.382 1.00 96.25 88 MET A C 1
ATOM 649 O O . MET A 1 88 ? 0.010 0.499 -0.882 1.00 96.25 88 MET A O 1
ATOM 653 N N . TRP A 1 89 ? -2.126 -0.105 -0.480 1.00 97.69 89 TRP A N 1
ATOM 654 C CA . TRP A 1 89 ? -2.224 -1.167 -1.474 1.00 97.69 89 TRP A CA 1
ATOM 655 C C . TRP A 1 89 ? -2.938 -0.602 -2.701 1.00 97.69 89 TRP A C 1
ATOM 657 O O . TRP A 1 89 ? -4.115 -0.247 -2.629 1.00 97.69 89 TRP A O 1
ATOM 667 N N . TYR A 1 90 ? -2.217 -0.463 -3.807 1.00 97.94 90 TYR A N 1
ATOM 668 C CA . TYR A 1 90 ? -2.741 0.062 -5.060 1.00 97.94 90 TYR A CA 1
ATOM 669 C C . TYR A 1 90 ? -3.097 -1.103 -5.982 1.00 97.94 90 TYR A C 1
ATOM 671 O O . TYR A 1 90 ? -2.257 -1.612 -6.725 1.00 97.94 90 TYR A O 1
ATOM 679 N N . ALA A 1 91 ? -4.353 -1.540 -5.870 1.00 97.81 91 ALA A N 1
ATOM 680 C CA . ALA A 1 91 ? -4.864 -2.761 -6.485 1.00 97.81 91 ALA A CA 1
ATOM 681 C C . ALA A 1 91 ? -4.662 -2.806 -8.008 1.00 97.81 91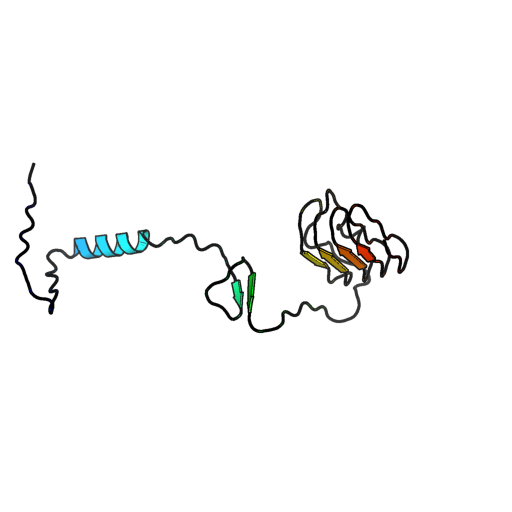 ALA A C 1
ATOM 683 O O . ALA A 1 91 ? -4.162 -3.806 -8.512 1.00 97.81 91 ALA A O 1
ATOM 684 N N . ASP A 1 92 ? -4.940 -1.707 -8.713 1.00 98.12 92 ASP A N 1
ATOM 685 C CA . ASP A 1 92 ? -4.815 -1.615 -10.176 1.00 98.12 92 ASP A CA 1
ATOM 686 C C . ASP A 1 92 ? -3.385 -1.803 -10.698 1.00 98.12 92 ASP A C 1
ATOM 688 O O . ASP A 1 92 ? -3.185 -1.977 -11.894 1.00 98.12 92 ASP A O 1
ATOM 692 N N . LYS A 1 93 ? -2.382 -1.753 -9.819 1.00 98.44 93 LYS A N 1
ATOM 693 C CA . LYS A 1 93 ? -0.995 -2.079 -10.158 1.00 98.44 93 LYS A CA 1
ATOM 694 C C . LYS A 1 93 ? -0.423 -3.193 -9.299 1.00 98.44 93 LYS A C 1
ATOM 696 O O . LYS A 1 93 ? 0.775 -3.428 -9.370 1.00 98.44 93 LYS A O 1
ATOM 701 N N . ALA A 1 94 ? -1.232 -3.849 -8.467 1.00 98.44 94 ALA A N 1
ATOM 702 C CA . ALA A 1 94 ? -0.771 -4.811 -7.468 1.00 98.44 94 ALA A CA 1
ATOM 703 C C . ALA A 1 94 ? 0.463 -4.310 -6.681 1.00 98.44 94 ALA A C 1
ATOM 705 O O . ALA A 1 94 ? 1.408 -5.056 -6.424 1.00 98.44 94 ALA A O 1
ATOM 706 N N . ALA A 1 95 ? 0.482 -3.015 -6.353 1.00 98.50 95 ALA A N 1
ATOM 707 C CA . ALA A 1 95 ? 1.664 -2.329 -5.848 1.00 98.50 95 ALA A CA 1
ATOM 708 C C . ALA A 1 95 ? 1.492 -1.931 -4.379 1.00 98.50 95 ALA A C 1
ATOM 710 O O . ALA A 1 95 ? 0.442 -1.425 -3.974 1.00 98.50 95 ALA A O 1
ATOM 711 N N . PHE A 1 96 ? 2.540 -2.114 -3.576 1.00 98.62 96 PHE A N 1
ATOM 712 C CA . PHE A 1 96 ? 2.509 -1.799 -2.148 1.00 98.62 96 PHE A CA 1
ATOM 713 C C . PHE A 1 96 ? 3.413 -0.614 -1.811 1.00 98.62 96 PHE A C 1
ATOM 715 O O . PHE A 1 96 ? 4.541 -0.513 -2.302 1.00 98.62 96 PHE A O 1
ATOM 722 N N . ARG A 1 97 ? 2.889 0.308 -0.997 1.00 98.25 97 ARG A N 1
ATOM 723 C CA . ARG A 1 97 ? 3.528 1.572 -0.620 1.00 98.25 97 ARG A CA 1
ATOM 724 C C . ARG A 1 97 ? 3.405 1.820 0.875 1.00 98.25 97 ARG A C 1
ATOM 726 O O . ARG A 1 97 ? 2.287 1.836 1.384 1.00 98.25 97 ARG A O 1
ATOM 733 N N . VAL A 1 98 ? 4.516 2.034 1.579 1.00 98.38 98 VAL A N 1
ATOM 734 C CA . VAL A 1 98 ? 4.509 2.315 3.029 1.00 98.38 98 VAL A CA 1
ATOM 735 C C . VAL A 1 98 ? 5.589 3.310 3.411 1.00 98.38 98 VAL A C 1
ATOM 737 O O . VAL A 1 98 ? 6.761 3.081 3.156 1.00 98.38 98 VAL A O 1
ATOM 740 N N . GLY A 1 99 ? 5.219 4.418 4.050 1.00 98.25 99 GLY A N 1
ATOM 741 C CA . GLY A 1 99 ? 6.185 5.433 4.481 1.00 98.25 99 GLY A CA 1
ATOM 742 C C . GLY A 1 99 ? 5.788 6.843 4.069 1.00 98.25 99 GLY A C 1
ATOM 743 O O . GLY A 1 99 ? 4.619 7.204 4.213 1.00 98.25 99 GLY A O 1
ATOM 744 N N . TYR A 1 100 ? 6.754 7.650 3.625 1.00 98.12 100 TYR A N 1
ATOM 745 C CA . TYR A 1 100 ? 6.577 9.073 3.314 1.00 98.12 100 TYR A CA 1
ATOM 746 C C . TYR A 1 100 ? 7.136 9.446 1.941 1.00 98.12 100 TYR A C 1
ATOM 748 O O . TYR A 1 100 ? 8.237 9.033 1.582 1.00 98.12 100 TYR A O 1
ATOM 756 N N . VAL A 1 101 ? 6.404 10.299 1.227 1.00 95.75 101 VAL A N 1
ATOM 757 C CA . VAL A 1 101 ? 6.828 10.914 -0.039 1.00 95.75 101 VAL A CA 1
ATOM 758 C C . VAL A 1 101 ? 6.699 12.435 0.030 1.00 95.75 101 VAL A C 1
ATOM 760 O O . VAL A 1 101 ? 5.812 12.941 0.722 1.00 95.75 101 VAL A O 1
ATOM 763 N N . ALA A 1 102 ? 7.581 13.172 -0.650 1.00 88.06 102 ALA A N 1
ATOM 764 C CA . ALA A 1 102 ? 7.565 14.643 -0.626 1.00 88.06 102 ALA A CA 1
ATOM 765 C C . ALA A 1 102 ? 6.533 15.190 -1.605 1.00 88.06 102 ALA A C 1
ATOM 767 O O . ALA A 1 102 ? 5.841 16.165 -1.312 1.00 88.06 102 ALA A O 1
ATOM 768 N N . PHE A 1 103 ? 6.443 14.541 -2.763 1.00 90.50 103 PHE A N 1
ATOM 769 C CA . PHE A 1 103 ? 5.683 15.006 -3.912 1.00 90.50 103 PHE A CA 1
ATOM 770 C C . PHE A 1 103 ? 4.846 13.847 -4.468 1.00 90.50 103 PHE A C 1
ATOM 772 O O . PHE A 1 103 ? 4.350 13.020 -3.706 1.00 90.50 103 PHE A O 1
ATOM 779 N N . GLY A 1 104 ? 4.677 13.777 -5.787 1.00 93.50 104 GLY A N 1
ATOM 780 C CA . GLY A 1 104 ? 3.927 12.732 -6.487 1.00 93.50 104 GLY A CA 1
ATOM 781 C C . GLY A 1 104 ? 4.690 11.421 -6.704 1.00 93.50 104 GLY A C 1
ATOM 782 O O . GLY A 1 104 ? 4.418 10.708 -7.665 1.00 93.50 104 GLY A O 1
ATOM 783 N N . ASP A 1 105 ? 5.661 11.088 -5.850 1.00 95.75 105 ASP A N 1
ATOM 784 C CA . ASP A 1 105 ? 6.539 9.916 -6.029 1.00 95.75 105 ASP A CA 1
ATOM 785 C C . ASP A 1 105 ? 5.752 8.593 -6.068 1.00 95.75 105 ASP A C 1
ATOM 787 O O . ASP A 1 105 ? 6.174 7.620 -6.688 1.00 95.75 105 ASP A O 1
ATOM 791 N N . TRP A 1 106 ? 4.582 8.558 -5.420 1.00 97.56 106 TRP A N 1
ATOM 792 C CA . TRP A 1 106 ? 3.639 7.432 -5.445 1.00 97.56 106 TRP A CA 1
ATOM 793 C C . TRP A 1 106 ? 2.340 7.753 -6.181 1.00 97.56 106 TRP A C 1
ATOM 795 O O . TRP A 1 106 ? 1.327 7.105 -5.925 1.00 97.56 106 TRP A O 1
ATOM 805 N N . ASP A 1 107 ? 2.355 8.734 -7.079 1.00 97.44 107 ASP A N 1
ATOM 806 C CA . ASP A 1 107 ? 1.252 8.950 -8.008 1.00 97.44 107 ASP A CA 1
ATOM 807 C C . ASP A 1 107 ? 1.271 7.859 -9.082 1.00 97.44 107 ASP A C 1
ATOM 809 O O . ASP A 1 107 ? 2.305 7.241 -9.344 1.00 97.44 107 ASP A O 1
ATOM 813 N N . LYS A 1 108 ? 0.111 7.623 -9.704 1.00 97.25 108 LYS A N 1
ATOM 814 C CA . LYS A 1 108 ? -0.130 6.559 -10.690 1.00 97.25 108 LYS A CA 1
ATOM 815 C C . LYS A 1 108 ? 1.048 6.330 -11.644 1.00 97.25 108 LYS A C 1
ATOM 817 O O . LYS A 1 108 ? 1.416 5.176 -11.855 1.00 97.25 108 LYS A O 1
ATOM 822 N N . ASP A 1 109 ? 1.635 7.383 -12.203 1.00 96.44 109 ASP A N 1
ATOM 823 C CA . ASP A 1 109 ? 2.662 7.274 -13.248 1.00 96.44 109 ASP A CA 1
ATOM 824 C C . ASP A 1 109 ? 4.053 6.890 -12.715 1.00 96.44 109 ASP A C 1
ATOM 826 O O . ASP A 1 109 ? 4.862 6.338 -13.453 1.00 96.44 109 ASP A O 1
ATOM 830 N N . ASN A 1 110 ? 4.304 7.074 -11.416 1.00 97.12 110 ASN A N 1
ATOM 831 C CA . ASN A 1 110 ? 5.570 6.739 -10.753 1.00 97.12 110 ASN A CA 1
ATOM 832 C C . ASN A 1 110 ? 5.533 5.382 -10.025 1.00 97.12 110 ASN A C 1
ATOM 834 O O . ASN A 1 110 ? 6.469 5.010 -9.31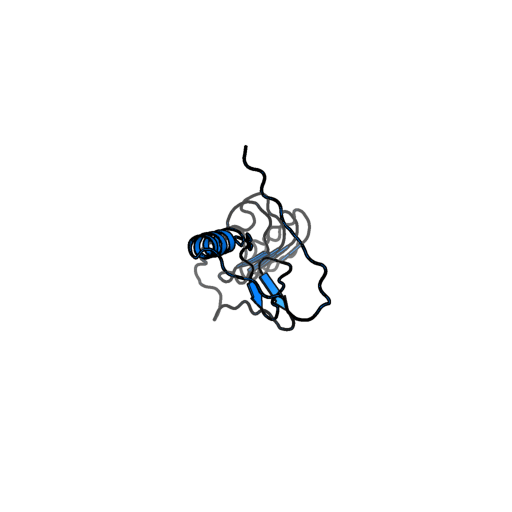4 1.00 9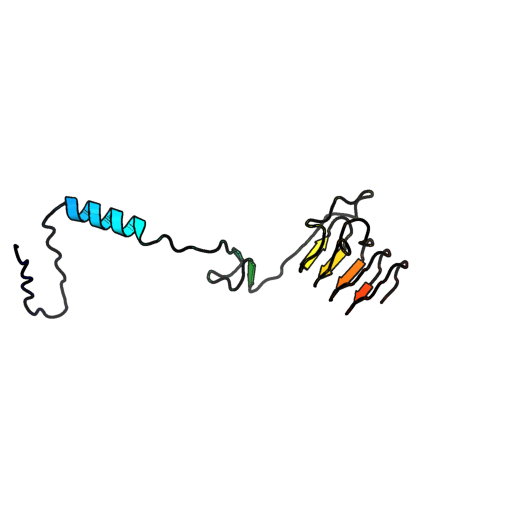7.12 110 ASN A O 1
ATOM 838 N N . VAL A 1 111 ? 4.450 4.620 -10.192 1.00 98.44 111 VAL A N 1
ATOM 839 C CA . VAL A 1 111 ? 4.274 3.294 -9.594 1.00 98.44 111 VAL A CA 1
ATOM 840 C C . VAL A 1 111 ? 4.391 2.224 -10.673 1.00 98.44 111 VAL A C 1
ATOM 842 O O . VAL A 1 111 ? 3.558 2.168 -11.573 1.00 98.44 111 VAL A O 1
ATOM 845 N N . GLY A 1 112 ? 5.393 1.352 -10.574 1.00 98.62 112 GLY A N 1
ATOM 846 C CA . GLY A 1 112 ? 5.515 0.182 -11.442 1.00 98.62 112 GLY A CA 1
ATOM 847 C C . GLY A 1 112 ? 4.468 -0.879 -11.113 1.00 98.62 112 GLY A C 1
ATOM 848 O O . GLY A 1 112 ? 4.007 -0.977 -9.968 1.00 98.62 112 GLY A O 1
ATOM 849 N N . ASN A 1 113 ? 4.097 -1.694 -12.094 1.00 98.69 113 ASN A N 1
ATOM 850 C CA . ASN A 1 113 ? 3.227 -2.842 -11.848 1.00 98.69 113 ASN A CA 1
ATOM 851 C C . ASN A 1 113 ? 3.931 -3.827 -10.913 1.00 98.69 113 ASN A C 1
ATOM 853 O O . ASN A 1 113 ? 5.130 -4.038 -11.051 1.00 98.69 113 ASN A O 1
ATOM 857 N N . TYR A 1 114 ? 3.222 -4.442 -9.972 1.00 98.62 114 TYR A N 1
ATOM 858 C CA . TYR A 1 114 ? 3.765 -5.421 -9.025 1.00 98.62 114 TYR A CA 1
ATOM 859 C C . TYR A 1 114 ? 4.933 -4.902 -8.169 1.00 98.62 114 TYR A C 1
ATOM 861 O O . TYR A 1 114 ? 5.768 -5.682 -7.716 1.00 98.62 114 TYR A O 1
ATOM 869 N N . SER A 1 115 ? 5.040 -3.584 -7.987 1.00 98.88 115 SER A N 1
ATOM 870 C CA . SER A 1 115 ? 6.196 -2.961 -7.338 1.00 98.88 115 SER A CA 1
ATOM 871 C C . SER A 1 115 ? 6.022 -2.784 -5.828 1.00 98.88 115 SER A C 1
ATOM 873 O O . SER A 1 115 ? 4.913 -2.581 -5.318 1.00 98.88 115 SER A O 1
ATOM 875 N N . LEU A 1 116 ? 7.145 -2.742 -5.113 1.00 98.81 116 LEU A N 1
ATOM 876 C CA . LEU A 1 116 ? 7.220 -2.425 -3.688 1.00 98.81 116 LEU A CA 1
ATOM 877 C C . LEU A 1 116 ? 8.044 -1.152 -3.478 1.00 98.81 116 LEU A C 1
ATOM 879 O O . LEU A 1 116 ? 9.192 -1.089 -3.901 1.00 98.81 116 LEU A O 1
ATOM 883 N N . ALA A 1 117 ? 7.496 -0.162 -2.771 1.00 98.56 117 ALA A N 1
ATOM 884 C CA . ALA A 1 117 ? 8.286 0.965 -2.273 1.00 98.56 117 ALA A CA 1
ATOM 885 C C . ALA A 1 117 ? 8.001 1.204 -0.788 1.00 98.56 117 ALA A C 1
ATOM 887 O O . ALA A 1 117 ? 6.844 1.377 -0.393 1.00 98.56 117 ALA A O 1
ATOM 888 N N . THR A 1 118 ? 9.039 1.216 0.048 1.00 98.62 118 THR A N 1
ATOM 889 C CA . THR A 1 118 ? 8.888 1.558 1.469 1.00 98.62 118 THR A CA 1
ATOM 890 C C . THR A 1 118 ? 10.046 2.383 2.008 1.00 98.62 118 THR A C 1
ATOM 892 O O . THR A 1 118 ? 11.180 2.243 1.559 1.00 98.62 118 THR A O 1
ATOM 895 N N . GLY A 1 119 ? 9.747 3.262 2.963 1.00 98.19 119 GLY A N 1
ATOM 896 C CA . GLY A 1 119 ? 10.702 4.184 3.569 1.00 98.19 119 GLY A CA 1
ATOM 897 C C . GLY A 1 119 ? 10.389 5.652 3.271 1.00 98.19 119 GLY A C 1
ATOM 898 O O . GLY A 1 119 ? 9.228 6.063 3.278 1.00 98.19 119 GLY A O 1
ATOM 899 N N . TYR A 1 120 ? 11.425 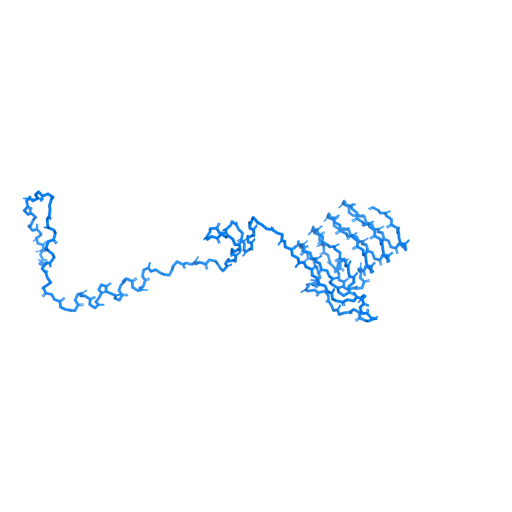6.463 3.082 1.00 97.81 120 TYR A N 1
ATOM 900 C CA . TYR A 1 120 ? 11.334 7.914 2.937 1.00 97.81 120 TYR A CA 1
ATOM 901 C C . TYR A 1 120 ? 11.860 8.330 1.562 1.00 97.81 120 TYR A C 1
ATOM 903 O O . TYR A 1 120 ? 13.038 8.144 1.269 1.00 97.81 120 TYR A O 1
ATOM 911 N N . TYR A 1 121 ? 10.985 8.889 0.725 1.00 96.69 121 TYR A N 1
ATOM 912 C CA . TYR A 1 121 ? 11.296 9.315 -0.649 1.00 96.69 121 TYR A CA 1
ATOM 913 C C . TYR A 1 121 ? 11.754 8.177 -1.572 1.00 96.69 121 TYR A C 1
ATOM 915 O O . TYR A 1 121 ? 12.709 8.332 -2.327 1.00 96.69 121 TYR A O 1
ATOM 923 N N . THR A 1 122 ? 11.090 7.021 -1.513 1.00 97.75 122 THR A N 1
ATOM 924 C CA . THR A 1 122 ? 11.416 5.878 -2.378 1.00 97.75 122 THR A CA 1
ATOM 925 C C . THR A 1 122 ? 10.527 5.817 -3.619 1.00 97.75 122 THR A C 1
ATOM 927 O O . THR A 1 122 ? 9.315 6.026 -3.537 1.00 97.75 122 THR A O 1
ATOM 930 N N . ILE A 1 123 ? 11.118 5.494 -4.772 1.00 98.00 123 ILE A N 1
ATOM 931 C CA . ILE A 1 123 ? 10.428 5.389 -6.065 1.00 98.00 123 ILE A CA 1
ATOM 932 C C . ILE A 1 123 ? 10.663 3.994 -6.645 1.00 98.00 123 ILE A C 1
ATOM 934 O O . ILE A 1 123 ? 11.776 3.647 -7.022 1.00 98.00 123 ILE A O 1
ATOM 938 N N . ALA A 1 124 ? 9.603 3.199 -6.763 1.00 98.69 124 ALA A N 1
ATOM 939 C CA . ALA A 1 124 ? 9.621 1.923 -7.478 1.00 98.69 124 ALA A CA 1
ATOM 940 C C . ALA A 1 124 ? 8.729 2.044 -8.722 1.00 98.69 124 ALA A C 1
ATOM 942 O O . ALA A 1 124 ? 7.534 1.734 -8.673 1.00 98.69 124 ALA A O 1
ATOM 943 N N . SER A 1 125 ? 9.292 2.591 -9.803 1.00 98.56 125 SER A N 1
ATOM 944 C CA . SER A 1 125 ? 8.573 2.890 -11.051 1.00 98.56 125 SER A CA 1
ATOM 945 C C . SER A 1 125 ? 8.726 1.809 -12.122 1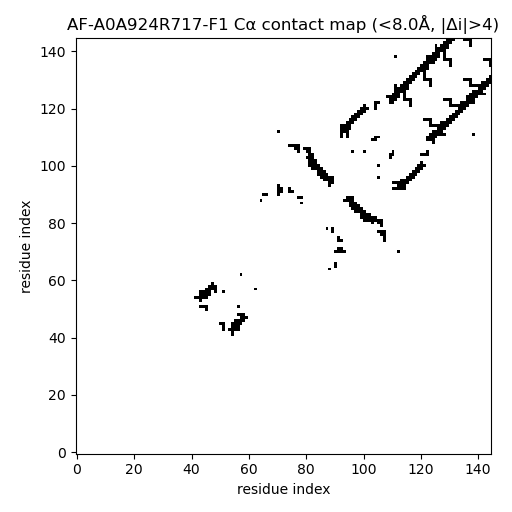.00 98.56 125 SER A C 1
ATOM 947 O O . SER A 1 125 ? 7.901 1.734 -13.027 1.00 98.56 125 SER A O 1
ATOM 949 N N . GLY A 1 126 ? 9.740 0.947 -12.009 1.00 98.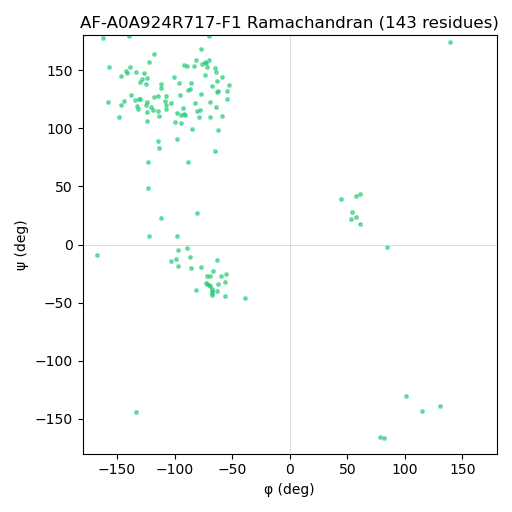75 126 GLY A N 1
ATOM 950 C CA . GLY A 1 126 ? 9.893 -0.218 -12.875 1.00 98.75 126 GLY A CA 1
ATOM 951 C C . GLY A 1 126 ? 8.891 -1.327 -12.548 1.00 98.75 126 GLY A C 1
ATOM 952 O O . GLY A 1 126 ? 8.543 -1.565 -11.390 1.00 98.75 126 GLY A O 1
ATOM 953 N N . ASP A 1 127 ? 8.445 -2.057 -13.564 1.00 98.62 127 ASP A N 1
ATOM 954 C CA . ASP A 1 127 ? 7.601 -3.231 -13.350 1.00 98.62 127 ASP A CA 1
ATOM 955 C C . ASP A 1 127 ? 8.351 -4.290 -12.534 1.00 98.62 127 ASP A C 1
ATOM 957 O O . ASP A 1 127 ? 9.492 -4.631 -12.842 1.00 98.62 127 ASP A O 1
ATOM 961 N N . LYS A 1 128 ? 7.698 -4.820 -11.497 1.00 98.81 128 LYS A N 1
ATOM 962 C CA . LYS A 1 128 ? 8.220 -5.777 -10.508 1.00 98.81 128 LYS A CA 1
ATOM 963 C C . LYS A 1 128 ? 9.404 -5.236 -9.698 1.00 98.81 128 LYS A C 1
ATOM 965 O O . LYS A 1 128 ? 10.155 -6.022 -9.125 1.00 98.81 128 LYS A O 1
ATOM 970 N N . SER A 1 129 ? 9.612 -3.919 -9.671 1.00 98.88 129 SER A N 1
ATOM 971 C CA . SER A 1 129 ? 10.753 -3.328 -8.974 1.00 98.88 129 SER A CA 1
ATOM 972 C C . SER A 1 129 ? 10.528 -3.187 -7.466 1.00 98.88 129 SER A C 1
ATOM 974 O O . SER A 1 129 ? 9.396 -3.187 -6.972 1.00 98.88 129 SER A O 1
ATOM 976 N N . THR A 1 130 ? 11.625 -3.074 -6.719 1.00 98.94 130 THR A N 1
ATOM 977 C CA . THR A 1 130 ? 11.624 -2.882 -5.263 1.00 98.94 130 THR A CA 1
ATOM 978 C C . THR A 1 130 ? 12.537 -1.720 -4.875 1.00 98.94 130 THR A C 1
ATOM 980 O O . THR A 1 130 ? 13.708 -1.740 -5.229 1.00 98.94 130 THR A O 1
ATOM 983 N N . ALA A 1 131 ? 12.025 -0.733 -4.135 1.00 98.75 131 ALA A N 1
ATOM 984 C CA . ALA A 1 131 ? 12.804 0.382 -3.585 1.00 98.75 131 ALA A CA 1
ATOM 985 C C . ALA A 1 131 ? 12.620 0.484 -2.059 1.00 98.75 131 ALA A C 1
ATOM 987 O O . ALA A 1 131 ? 11.498 0.665 -1.571 1.00 98.75 131 ALA A O 1
ATOM 988 N N . LEU A 1 132 ? 13.705 0.371 -1.290 1.00 98.50 132 LEU A N 1
ATOM 989 C CA . LEU A 1 132 ? 13.684 0.349 0.178 1.00 98.50 132 LEU A CA 1
ATOM 990 C C . LEU A 1 132 ? 14.585 1.451 0.758 1.00 98.50 132 LEU A C 1
ATOM 992 O O . LEU A 1 132 ? 15.664 1.714 0.243 1.00 98.50 132 LEU A O 1
ATOM 996 N N . GLY A 1 133 ? 14.183 2.079 1.867 1.00 98.31 133 GLY A N 1
ATOM 997 C CA . GLY A 1 133 ? 15.066 2.963 2.644 1.00 98.31 133 GLY A CA 1
ATOM 998 C C . GLY A 1 133 ? 14.858 4.463 2.405 1.00 98.31 133 GLY A C 1
ATOM 999 O O . GLY A 1 133 ? 13.743 4.955 2.552 1.00 98.31 133 GLY A O 1
ATOM 1000 N N . TYR A 1 134 ? 15.936 5.211 2.148 1.00 97.81 134 TYR A N 1
ATOM 1001 C CA . TYR A 1 134 ? 15.933 6.679 2.040 1.00 97.81 134 TYR A CA 1
ATOM 1002 C C . TYR A 1 134 ? 16.413 7.121 0.655 1.00 97.81 134 TYR A C 1
ATOM 1004 O O . TYR A 1 134 ? 17.563 6.872 0.307 1.00 97.81 134 TYR A O 1
ATOM 1012 N N . VAL A 1 135 ? 15.553 7.809 -0.103 1.00 97.31 135 VAL A N 1
ATOM 1013 C CA . VAL A 1 135 ? 15.886 8.408 -1.413 1.00 97.31 135 VAL A CA 1
ATOM 1014 C C . VAL A 1 135 ? 16.408 7.366 -2.419 1.00 97.31 135 VAL A C 1
ATOM 1016 O O . VAL A 1 135 ? 17.368 7.596 -3.150 1.00 97.31 135 VAL A O 1
ATOM 1019 N N . THR A 1 136 ? 15.785 6.187 -2.458 1.00 98.00 136 THR A N 1
ATOM 1020 C CA . THR A 1 136 ? 16.137 5.112 -3.401 1.00 98.00 136 THR A CA 1
ATOM 1021 C C . THR A 1 136 ? 15.176 5.072 -4.586 1.00 98.00 136 THR A C 1
ATOM 1023 O O . THR A 1 136 ? 13.986 5.363 -4.457 1.00 98.00 136 THR A O 1
ATOM 1026 N N . THR A 1 137 ? 15.694 4.743 -5.773 1.00 98.31 137 THR A N 1
ATOM 1027 C CA . THR A 1 137 ? 14.908 4.671 -7.015 1.00 98.31 137 THR A CA 1
ATOM 1028 C C . THR A 1 137 ? 15.204 3.378 -7.770 1.00 98.31 137 THR A C 1
ATOM 1030 O O . THR A 1 137 ? 16.328 3.159 -8.210 1.00 98.31 137 THR A O 1
ATOM 1033 N N . ALA A 1 138 ? 14.175 2.555 -7.965 1.00 98.75 138 ALA A N 1
ATOM 1034 C CA . ALA A 1 138 ? 14.194 1.326 -8.751 1.00 98.75 138 ALA A CA 1
ATOM 1035 C C . ALA A 1 138 ? 13.284 1.483 -9.985 1.00 98.75 138 ALA A C 1
ATOM 1037 O O . ALA A 1 138 ? 12.078 1.204 -9.944 1.00 98.75 138 ALA A O 1
ATOM 1038 N N . SER A 1 139 ? 13.856 1.978 -11.085 1.00 98.62 139 SER A N 1
ATOM 1039 C CA . SER A 1 139 ? 13.140 2.296 -12.334 1.00 98.62 139 SER A CA 1
ATOM 1040 C C . SER A 1 139 ? 13.239 1.215 -13.415 1.00 98.62 139 SER A C 1
ATOM 1042 O O . SER A 1 139 ? 12.500 1.253 -14.395 1.00 98.62 139 SER A O 1
ATOM 1044 N N . GLY A 1 140 ? 14.132 0.237 -13.253 1.00 98.75 140 GLY A N 1
ATOM 1045 C CA . GLY A 1 140 ? 14.296 -0.872 -14.193 1.00 98.75 140 GLY A CA 1
ATOM 1046 C C . GLY A 1 140 ? 13.295 -2.004 -13.956 1.00 98.75 140 GLY A C 1
ATOM 1047 O O . GLY A 1 140 ? 12.863 -2.229 -12.821 1.00 98.75 140 GLY A O 1
ATOM 1048 N N . PHE A 1 141 ? 12.980 -2.757 -15.012 1.00 98.69 141 PHE A N 1
ATOM 1049 C CA . PHE A 1 141 ? 12.227 -4.010 -14.908 1.00 98.69 141 PHE A CA 1
ATOM 1050 C C . PHE A 1 141 ? 12.910 -4.960 -13.914 1.00 98.69 141 PHE A C 1
ATOM 1052 O O . PHE A 1 141 ? 14.096 -5.250 -14.056 1.00 98.69 141 PHE A O 1
ATOM 1059 N N . ALA A 1 142 ? 12.161 -5.416 -12.909 1.00 98.69 142 ALA A N 1
ATOM 1060 C CA . ALA A 1 142 ? 12.619 -6.276 -11.817 1.00 98.69 142 ALA A CA 1
ATOM 1061 C C . ALA A 1 142 ? 13.854 -5.752 -11.048 1.00 98.69 142 ALA A C 1
ATOM 1063 O O . ALA A 1 142 ? 14.567 -6.526 -10.414 1.00 98.69 142 ALA A O 1
ATOM 1064 N N . SER A 1 143 ? 14.125 -4.443 -11.106 1.00 98.75 143 SER A N 1
ATOM 1065 C CA . SER A 1 143 ? 15.267 -3.831 -10.416 1.00 98.75 143 SER A CA 1
ATOM 1066 C C . SER A 1 143 ? 15.036 -3.682 -8.909 1.00 98.75 143 SER A C 1
ATOM 1068 O O . SER A 1 143 ? 13.898 -3.581 -8.445 1.00 98.75 143 SER A O 1
ATOM 1070 N N . THR A 1 144 ? 16.126 -3.630 -8.143 1.00 98.62 144 THR A N 1
ATOM 1071 C CA . THR A 1 144 ? 16.113 -3.390 -6.692 1.00 98.62 144 THR A CA 1
ATOM 1072 C C . THR A 1 144 ? 17.002 -2.205 -6.329 1.00 98.62 144 THR A C 1
ATOM 1074 O O . THR A 1 144 ? 18.113 -2.113 -6.855 1.00 98.62 144 THR A O 1
ATOM 1077 N N . ALA A 1 145 ? 16.543 -1.349 -5.414 1.00 97.19 145 ALA A N 1
ATOM 1078 C CA . ALA A 1 145 ? 17.285 -0.217 -4.859 1.00 97.19 145 ALA A CA 1
ATOM 1079 C C . ALA A 1 145 ? 17.033 -0.039 -3.356 1.00 97.19 145 ALA A C 1
ATOM 1081 O O . ALA A 1 145 ? 15.939 -0.421 -2.875 1.00 97.19 145 ALA A O 1
#

Solvent-accessible surface area (backbone atoms only — not comparable to full-atom values): 8654 Å² total; per-residue (Å²): 136,87,83,86,83,85,86,82,77,93,74,80,94,82,79,92,79,84,80,85,88,53,76,67,55,52,55,50,51,54,54,51,56,68,65,72,66,76,72,85,70,72,86,57,44,44,43,86,48,96,75,51,89,42,58,69,28,76,52,101,71,87,86,88,86,86,75,83,83,74,62,53,97,71,58,68,77,50,100,62,69,49,49,49,76,48,77,45,79,41,62,50,33,59,20,43,38,40,42,36,31,81,39,52,44,70,19,55,89,31,46,11,43,54,9,35,23,33,37,40,47,30,26,13,39,5,44,50,2,31,5,51,44,69,68,20,63,6,64,43,74,63,25,74,58

Sequence (145 aa):
MSTISLKISPMNVKKFKIKIINMNLIKQCSLLLLFFTVVSAKAQVGIGTTTPLARLHVIDSSVLFSATGDIPATAGNTPISGGGRRMMWYADKAAFRVGYVAFGDWDKDNVGNYSLATGYYTIASGDKSTALGYVTTASGFASTA